Protein AF-A0A0R1QDR4-F1 (afdb_monomer)

Solvent-accessible surface area (backbone atoms only — not comparable to full-atom values): 5804 Å² total; per-residue (Å²): 107,54,62,66,58,46,50,51,51,43,52,77,76,37,61,34,57,59,53,42,38,54,53,38,33,54,52,44,50,58,58,36,68,75,38,59,79,96,69,45,70,56,69,72,59,35,49,54,52,17,51,52,53,45,54,54,50,46,46,55,52,45,58,57,50,58,76,71,50,74,64,43,93,89,46,35,54,59,32,48,52,50,52,40,60,79,62,47,44,60,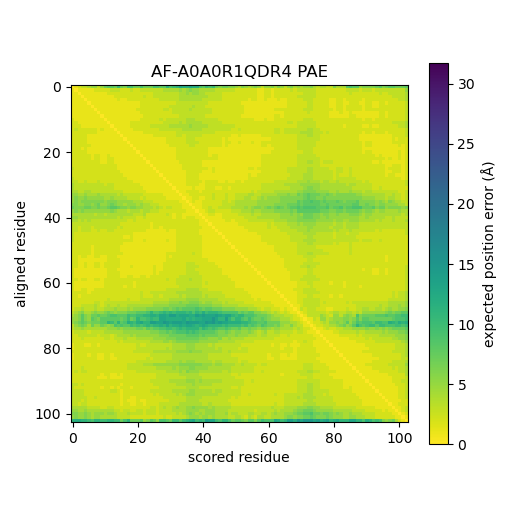60,58,43,33,53,53,41,69,74,55,78,89,131

Structure (mmCIF, N/CA/C/O backbone):
data_AF-A0A0R1QDR4-F1
#
_entry.id   AF-A0A0R1QDR4-F1
#
loop_
_atom_site.group_PDB
_atom_site.id
_atom_site.type_symbol
_atom_site.label_atom_id
_atom_site.label_alt_id
_atom_site.label_comp_id
_atom_site.label_asym_id
_atom_site.label_entity_id
_atom_site.label_seq_id
_atom_site.pdbx_PDB_ins_code
_atom_site.Cartn_x
_atom_site.Cartn_y
_atom_site.Cartn_z
_atom_site.occupancy
_atom_site.B_iso_or_equiv
_atom_site.auth_seq_id
_atom_site.auth_comp_id
_atom_site.auth_asym_id
_atom_site.auth_atom_id
_atom_site.pdbx_PDB_model_num
ATOM 1 N N . MET A 1 1 ? -8.702 7.716 13.010 1.00 93.44 1 MET A N 1
ATOM 2 C CA . MET A 1 1 ? -7.423 7.125 12.544 1.00 93.44 1 MET A CA 1
ATOM 3 C C . MET A 1 1 ? -6.852 8.025 11.454 1.00 93.44 1 MET A C 1
ATOM 5 O O . MET A 1 1 ? -7.648 8.562 10.696 1.00 93.44 1 MET A O 1
ATOM 9 N N . ASN A 1 2 ? -5.542 8.261 11.378 1.00 95.31 2 ASN A N 1
ATOM 10 C CA . ASN A 1 2 ? -4.891 9.005 10.282 1.00 95.31 2 ASN A CA 1
ATOM 11 C C . ASN A 1 2 ? -4.334 8.055 9.194 1.00 95.31 2 ASN A C 1
ATOM 13 O O . ASN A 1 2 ? -4.383 6.840 9.361 1.00 95.31 2 ASN A O 1
ATOM 17 N N . ASN A 1 3 ? -3.808 8.586 8.080 1.00 96.75 3 ASN A N 1
ATOM 18 C CA . ASN A 1 3 ? -3.304 7.762 6.965 1.00 96.75 3 ASN A CA 1
ATOM 19 C C . ASN A 1 3 ? -2.188 6.791 7.375 1.00 96.75 3 ASN A C 1
ATOM 21 O O . ASN A 1 3 ? -2.176 5.655 6.910 1.00 96.75 3 ASN A O 1
ATOM 25 N N . GLN A 1 4 ? -1.257 7.228 8.228 1.00 96.75 4 GLN A N 1
ATOM 26 C CA . GLN A 1 4 ? -0.147 6.388 8.677 1.00 96.75 4 GLN A CA 1
ATOM 27 C C . GLN A 1 4 ? -0.659 5.250 9.563 1.00 96.75 4 GLN A C 1
ATOM 29 O O . GLN A 1 4 ? -0.312 4.096 9.332 1.00 96.75 4 GLN A O 1
ATOM 34 N N . GLU A 1 5 ? -1.526 5.567 10.526 1.00 97.06 5 GLU A N 1
ATOM 35 C CA . GLU A 1 5 ? -2.161 4.572 11.398 1.00 97.06 5 GLU A CA 1
ATOM 36 C C . GLU A 1 5 ? -2.991 3.563 10.591 1.00 97.06 5 GLU A C 1
ATOM 38 O O . GLU A 1 5 ? -2.953 2.369 10.873 1.00 97.06 5 GLU A O 1
ATOM 43 N N . LEU A 1 6 ? -3.712 4.026 9.563 1.00 97.44 6 LEU A N 1
ATOM 44 C CA . LEU A 1 6 ? -4.490 3.155 8.683 1.00 97.44 6 LEU A CA 1
ATOM 45 C C . LEU A 1 6 ? -3.588 2.241 7.858 1.00 97.44 6 LEU A C 1
ATOM 47 O O . LEU A 1 6 ? -3.850 1.046 7.773 1.00 97.44 6 LEU A O 1
ATOM 51 N N . GLN A 1 7 ? -2.517 2.774 7.269 1.00 98.00 7 GLN A N 1
ATOM 52 C CA . GLN A 1 7 ? -1.560 1.957 6.528 1.00 98.00 7 GLN A CA 1
ATOM 53 C C . GLN A 1 7 ? -0.922 0.893 7.423 1.00 98.00 7 GLN A C 1
ATOM 55 O O . GLN A 1 7 ? -0.803 -0.257 7.002 1.00 98.00 7 GLN A O 1
ATOM 60 N N . GLU A 1 8 ? -0.516 1.257 8.640 1.00 98.00 8 GLU A N 1
ATOM 61 C CA . GLU A 1 8 ? 0.054 0.320 9.608 1.00 98.00 8 GLU A CA 1
ATOM 62 C C . GLU A 1 8 ? -0.962 -0.761 9.991 1.00 98.00 8 GLU A C 1
ATOM 64 O O . GLU A 1 8 ? -0.642 -1.949 9.952 1.00 98.00 8 GLU A O 1
ATOM 69 N N . TYR A 1 9 ? -2.211 -0.372 10.259 1.00 97.94 9 TYR A N 1
ATOM 70 C CA . TYR A 1 9 ? -3.284 -1.318 10.546 1.00 97.94 9 TYR A CA 1
ATOM 71 C C . TYR A 1 9 ? -3.524 -2.287 9.379 1.00 97.94 9 TYR A C 1
ATOM 73 O O . TYR A 1 9 ? -3.539 -3.497 9.597 1.00 97.94 9 TYR A O 1
ATOM 81 N N . ILE A 1 10 ? -3.641 -1.795 8.140 1.00 97.94 10 ILE A N 1
ATOM 82 C CA . ILE A 1 10 ? -3.813 -2.663 6.964 1.00 97.94 10 ILE A CA 1
ATOM 83 C C . ILE A 1 10 ? -2.592 -3.575 6.801 1.00 97.94 10 ILE A C 1
ATOM 85 O O . ILE A 1 10 ? -2.757 -4.763 6.578 1.00 97.94 10 ILE A O 1
ATOM 89 N N . THR A 1 11 ? -1.369 -3.064 6.963 1.00 98.00 11 THR A N 1
ATOM 90 C CA . THR A 1 11 ? -0.135 -3.863 6.816 1.00 98.00 11 THR A CA 1
ATOM 91 C C . THR A 1 11 ? -0.055 -5.009 7.825 1.00 98.00 11 THR A C 1
ATOM 93 O O . THR A 1 11 ? 0.431 -6.089 7.496 1.00 98.00 11 THR A O 1
ATOM 96 N N . ASN A 1 12 ? -0.529 -4.784 9.052 1.00 98.00 12 ASN A N 1
ATOM 97 C CA . ASN A 1 12 ? -0.476 -5.780 10.120 1.00 98.00 12 ASN A CA 1
ATOM 98 C C . ASN A 1 12 ? -1.576 -6.844 10.012 1.00 98.00 12 ASN A C 1
ATOM 100 O O . ASN A 1 12 ? -1.412 -7.934 10.556 1.00 98.00 12 ASN A O 1
ATOM 104 N N . ASN A 1 13 ? -2.678 -6.538 9.325 1.00 97.69 13 ASN A N 1
ATOM 105 C CA . ASN A 1 13 ? -3.864 -7.398 9.273 1.00 97.69 13 ASN A CA 1
ATOM 106 C C . ASN A 1 13 ? -4.184 -7.907 7.859 1.00 97.69 13 ASN A C 1
ATOM 108 O O . ASN A 1 13 ? -5.095 -8.709 7.694 1.00 97.69 13 ASN A O 1
ATOM 112 N N . SER A 1 14 ? -3.451 -7.452 6.842 1.00 97.50 14 SER A N 1
ATOM 113 C CA . SER A 1 14 ? -3.707 -7.755 5.439 1.00 97.50 14 SER A CA 1
ATOM 114 C C . SER A 1 14 ? -2.441 -7.645 4.580 1.00 97.50 14 SER A C 1
ATOM 116 O O . SER A 1 14 ? -1.497 -6.904 4.860 1.00 97.50 14 SER A O 1
ATOM 118 N N . ARG A 1 15 ? -2.426 -8.373 3.464 1.00 97.44 15 ARG A N 1
ATOM 119 C CA . ARG A 1 15 ? -1.401 -8.309 2.417 1.00 97.44 15 ARG A CA 1
ATOM 120 C C . ARG A 1 15 ? -1.651 -7.202 1.395 1.00 97.44 15 ARG A C 1
ATOM 122 O O . ARG A 1 15 ? -0.767 -6.967 0.572 1.00 97.44 15 ARG A O 1
ATOM 129 N N . ALA A 1 16 ? -2.786 -6.501 1.442 1.00 97.88 16 ALA A N 1
ATOM 130 C CA . ALA A 1 16 ? -3.173 -5.513 0.434 1.00 97.88 16 ALA A CA 1
ATOM 131 C C . ALA A 1 16 ? -2.101 -4.431 0.208 1.00 97.88 16 ALA A C 1
ATOM 133 O O . ALA A 1 16 ? -1.741 -4.151 -0.935 1.00 97.88 16 ALA A O 1
ATOM 134 N N . VAL A 1 17 ? -1.516 -3.878 1.281 1.00 98.19 17 VAL A N 1
ATOM 135 C CA . VAL A 1 17 ? -0.435 -2.872 1.185 1.00 98.19 17 VAL A CA 1
ATOM 136 C C . V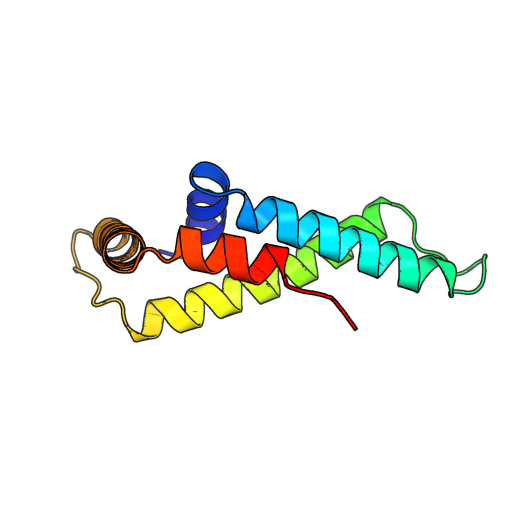AL A 1 17 ? 0.772 -3.423 0.431 1.00 98.19 17 VAL A C 1
ATOM 138 O O . VAL A 1 17 ? 1.279 -2.777 -0.487 1.00 98.19 17 VAL A O 1
ATOM 141 N N . LYS A 1 18 ? 1.211 -4.632 0.790 1.00 98.12 18 LYS A N 1
ATOM 142 C CA . LYS A 1 18 ? 2.368 -5.277 0.167 1.00 98.12 18 LYS A CA 1
ATOM 143 C C . LYS A 1 18 ? 2.106 -5.582 -1.307 1.00 98.12 18 LYS A C 1
ATOM 145 O O . LYS A 1 18 ? 2.918 -5.220 -2.150 1.00 98.12 18 LYS A O 1
ATOM 150 N N . ILE A 1 19 ? 0.963 -6.196 -1.623 1.00 98.19 19 ILE A N 1
ATOM 151 C CA . ILE A 1 19 ? 0.610 -6.565 -3.002 1.00 98.19 19 ILE A CA 1
ATOM 152 C C . ILE A 1 19 ? 0.503 -5.310 -3.877 1.00 98.19 19 ILE A C 1
ATOM 154 O O . ILE A 1 19 ? 1.026 -5.294 -4.994 1.00 98.19 19 ILE A O 1
ATOM 158 N N . PHE A 1 20 ? -0.122 -4.241 -3.371 1.00 98.50 20 PHE A N 1
ATOM 159 C CA . PHE A 1 20 ? -0.222 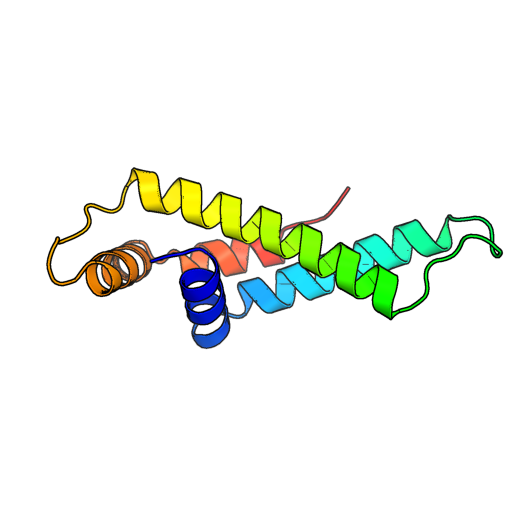-2.976 -4.094 1.00 98.50 20 PHE A CA 1
ATOM 160 C C . PHE A 1 20 ? 1.165 -2.394 -4.376 1.00 98.50 20 PHE A C 1
ATOM 162 O O . PHE A 1 20 ? 1.457 -2.013 -5.512 1.00 98.50 20 PHE A O 1
ATOM 169 N N . TRP A 1 21 ? 2.028 -2.336 -3.357 1.00 98.50 21 TRP A N 1
ATOM 170 C CA . TRP A 1 21 ? 3.372 -1.782 -3.494 1.00 98.50 21 TRP A CA 1
ATOM 171 C C . TRP A 1 21 ? 4.227 -2.588 -4.479 1.00 98.50 21 TRP A C 1
ATOM 173 O O . TRP A 1 21 ? 4.840 -1.998 -5.369 1.00 98.50 21 TRP A O 1
ATOM 183 N N . ASP A 1 22 ? 4.190 -3.923 -4.406 1.00 98.38 22 ASP A N 1
ATOM 184 C CA . ASP A 1 22 ? 4.909 -4.811 -5.328 1.00 98.38 22 ASP A CA 1
ATOM 185 C C . ASP A 1 22 ? 4.459 -4.576 -6.782 1.00 98.38 22 ASP A C 1
ATOM 187 O O . ASP A 1 22 ? 5.284 -4.388 -7.684 1.00 98.38 22 ASP A O 1
ATOM 191 N N . LYS A 1 23 ? 3.142 -4.499 -7.025 1.00 98.38 23 LYS A N 1
ATOM 192 C CA . LYS A 1 23 ? 2.585 -4.178 -8.351 1.00 98.38 23 LYS A CA 1
ATOM 193 C C . LYS A 1 23 ? 2.997 -2.777 -8.816 1.00 98.38 23 LYS A C 1
ATOM 195 O O . LYS A 1 23 ? 3.349 -2.597 -9.986 1.00 98.38 23 LYS A O 1
ATOM 200 N N . ALA A 1 24 ? 2.991 -1.788 -7.921 1.00 98.44 24 ALA A N 1
ATOM 201 C CA . ALA A 1 24 ? 3.386 -0.418 -8.237 1.00 98.44 24 ALA A CA 1
ATOM 202 C C . ALA A 1 24 ? 4.874 -0.343 -8.610 1.00 98.44 24 ALA A C 1
ATOM 204 O O . ALA A 1 24 ? 5.237 0.324 -9.583 1.00 98.44 24 ALA A O 1
ATOM 205 N N . LEU A 1 25 ? 5.735 -1.077 -7.902 1.00 98.56 25 LEU A N 1
ATOM 206 C CA . LEU A 1 25 ? 7.156 -1.165 -8.215 1.00 98.56 25 LEU A CA 1
ATOM 207 C C . LEU A 1 25 ? 7.384 -1.804 -9.589 1.00 98.56 25 LEU A C 1
ATOM 209 O O . LEU A 1 25 ? 8.116 -1.240 -10.408 1.00 98.56 25 LEU A O 1
ATOM 213 N N . VAL A 1 26 ? 6.720 -2.926 -9.887 1.00 98.12 26 VAL A N 1
ATOM 214 C CA . VAL A 1 26 ? 6.794 -3.585 -11.204 1.00 98.12 26 VAL A CA 1
ATOM 215 C C . VAL A 1 26 ? 6.349 -2.635 -12.320 1.00 98.12 26 VAL A C 1
ATOM 217 O O . VAL A 1 26 ? 7.024 -2.516 -13.349 1.00 98.12 26 VAL A O 1
ATOM 220 N N . TYR A 1 27 ? 5.262 -1.892 -12.108 1.00 98.19 27 TYR A N 1
ATOM 221 C CA . TYR A 1 27 ? 4.785 -0.881 -13.049 1.00 98.19 27 TYR A CA 1
ATOM 222 C C . TYR A 1 27 ? 5.823 0.229 -13.286 1.00 98.19 27 TYR A C 1
ATOM 224 O O . TYR A 1 27 ? 6.144 0.563 -14.435 1.00 98.19 27 TYR A O 1
ATOM 232 N N . GLN A 1 28 ? 6.420 0.770 -12.220 1.00 98.31 28 GLN A N 1
ATOM 233 C CA . GLN A 1 28 ? 7.465 1.790 -12.333 1.00 98.31 28 GLN A CA 1
ATOM 234 C C . GLN A 1 28 ? 8.714 1.253 -13.038 1.00 98.31 28 GLN A C 1
ATOM 236 O O . GLN A 1 28 ? 9.273 1.935 -13.901 1.00 98.31 28 GLN A O 1
ATOM 241 N N . GLN A 1 29 ? 9.123 0.015 -12.755 1.00 98.06 29 GLN A N 1
ATOM 242 C CA . GLN A 1 29 ? 10.227 -0.655 -13.443 1.00 98.06 29 GLN A CA 1
ATOM 243 C C . GLN A 1 29 ? 9.943 -0.819 -14.942 1.00 98.06 29 GLN A C 1
ATOM 245 O O . GLN A 1 29 ? 10.808 -0.513 -15.769 1.00 98.06 29 GLN A O 1
ATOM 250 N N . ALA A 1 30 ? 8.732 -1.238 -15.321 1.00 97.44 30 ALA A N 1
ATOM 251 C CA . ALA A 1 30 ? 8.328 -1.365 -16.720 1.00 97.44 30 ALA A CA 1
ATOM 252 C C . ALA A 1 30 ? 8.379 -0.012 -17.453 1.00 97.44 30 ALA A C 1
ATOM 254 O O . ALA A 1 30 ? 8.921 0.078 -18.559 1.00 97.44 30 ALA A O 1
ATOM 255 N N . LYS A 1 31 ? 7.905 1.069 -16.818 1.00 97.00 31 LYS A N 1
ATOM 256 C CA . LYS A 1 31 ? 8.032 2.437 -17.356 1.00 97.00 31 LYS A CA 1
ATOM 257 C C . LYS A 1 31 ? 9.482 2.885 -17.451 1.00 97.00 31 LYS A C 1
ATOM 259 O O . LYS A 1 31 ? 9.864 3.526 -18.428 1.00 97.00 31 LYS A O 1
ATOM 264 N N . ASN A 1 32 ? 10.303 2.540 -16.466 1.00 97.69 32 ASN A N 1
ATOM 265 C CA . ASN A 1 32 ? 11.713 2.900 -16.440 1.00 97.69 32 ASN A CA 1
ATOM 266 C C . ASN A 1 32 ? 12.503 2.231 -17.571 1.00 97.69 32 ASN A C 1
ATOM 268 O O . ASN A 1 32 ? 13.334 2.882 -18.201 1.00 97.69 32 ASN A O 1
ATOM 272 N N . LYS A 1 33 ? 12.194 0.972 -17.910 1.00 96.62 33 LYS A N 1
ATOM 273 C CA . LYS A 1 33 ? 12.815 0.263 -19.046 1.00 96.62 33 LYS A CA 1
ATOM 274 C C . LYS A 1 33 ? 12.623 1.000 -20.377 1.00 96.62 33 LYS A C 1
ATOM 276 O O . LYS A 1 33 ? 13.547 1.011 -21.193 1.00 96.62 33 LYS A O 1
ATOM 281 N N . LYS A 1 34 ? 11.470 1.658 -20.562 1.00 96.25 34 LYS A N 1
ATOM 282 C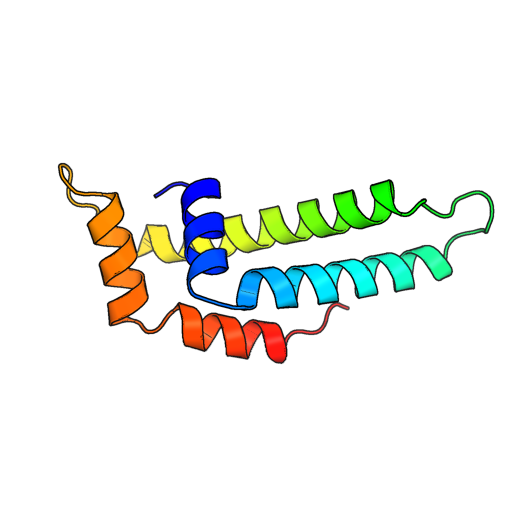 CA . LYS A 1 34 ? 11.133 2.460 -21.754 1.00 96.25 34 LYS A CA 1
ATOM 283 C C . LYS A 1 34 ? 11.868 3.809 -21.815 1.00 96.25 34 LYS A C 1
ATOM 285 O O . LYS A 1 34 ? 11.831 4.471 -22.848 1.00 96.25 34 LYS A O 1
ATOM 290 N N . ARG A 1 35 ? 12.537 4.241 -20.739 1.00 95.81 35 ARG A N 1
ATOM 291 C CA . ARG A 1 35 ? 13.331 5.479 -20.740 1.00 95.81 35 ARG A CA 1
ATOM 292 C C . ARG A 1 35 ? 14.648 5.282 -21.477 1.00 95.81 35 ARG A C 1
ATOM 294 O O . ARG A 1 35 ? 15.219 4.187 -21.472 1.00 95.81 35 ARG A O 1
ATOM 301 N N . GLN A 1 36 ? 15.167 6.379 -22.031 1.00 96.88 36 GLN A N 1
ATOM 302 C CA . GLN A 1 36 ? 16.526 6.418 -22.572 1.00 96.88 36 GLN A CA 1
ATOM 303 C C . GLN A 1 36 ? 17.523 5.923 -21.510 1.00 96.88 36 GLN A C 1
ATOM 305 O O . GLN A 1 36 ? 17.376 6.319 -20.350 1.00 96.88 36 GLN A O 1
ATOM 310 N N . PRO A 1 37 ? 18.538 5.110 -21.866 1.00 95.31 37 PRO A N 1
ATOM 311 C CA . PRO A 1 37 ? 19.453 4.506 -20.895 1.00 95.31 37 PRO A CA 1
ATOM 312 C C . PRO A 1 37 ? 20.052 5.504 -19.896 1.00 95.31 37 PRO A C 1
ATOM 314 O O . PRO A 1 37 ? 19.999 5.269 -18.694 1.00 95.31 37 PRO A O 1
ATOM 317 N N . ALA A 1 38 ? 20.500 6.669 -20.375 1.00 96.06 38 ALA A N 1
ATOM 318 C CA . ALA A 1 38 ? 21.073 7.734 -19.547 1.00 96.06 38 ALA A CA 1
ATOM 319 C C . ALA A 1 38 ? 20.063 8.454 -18.621 1.00 96.06 38 ALA A C 1
ATOM 321 O O . ALA A 1 38 ? 20.453 9.285 -17.806 1.00 96.06 38 ALA A O 1
ATOM 322 N N . LYS A 1 39 ? 18.759 8.187 -18.764 1.00 96.50 39 LYS A N 1
ATOM 323 C CA . LYS A 1 39 ? 17.659 8.789 -17.987 1.00 96.50 39 LYS A CA 1
ATOM 324 C C . LYS A 1 39 ? 16.893 7.763 -17.149 1.00 96.50 39 LYS A C 1
ATOM 326 O O . LYS A 1 39 ? 15.851 8.101 -16.577 1.00 96.50 39 LYS A O 1
ATOM 331 N N . ARG A 1 40 ? 17.362 6.514 -17.102 1.00 96.56 40 ARG A N 1
ATOM 332 C CA . ARG A 1 40 ? 16.763 5.483 -16.256 1.00 96.56 40 ARG A CA 1
ATOM 333 C C . ARG A 1 40 ? 16.997 5.824 -14.791 1.00 96.56 40 ARG A C 1
ATOM 335 O O . ARG A 1 40 ? 18.087 6.214 -14.390 1.00 96.56 40 ARG A O 1
ATOM 342 N N . TRP A 1 41 ? 15.939 5.694 -14.012 1.00 97.94 41 TRP A N 1
ATOM 343 C CA . TRP A 1 41 ? 15.971 5.789 -12.565 1.00 97.94 41 TRP A CA 1
ATOM 344 C C . TRP A 1 41 ? 16.720 4.602 -11.966 1.00 97.94 41 TRP A C 1
ATOM 346 O O . TRP A 1 41 ? 16.664 3.496 -12.510 1.00 97.94 41 TRP A O 1
ATOM 356 N N . ASN A 1 42 ? 17.409 4.855 -10.856 1.00 97.38 42 ASN A N 1
ATOM 357 C CA . ASN A 1 42 ? 17.958 3.808 -10.003 1.00 97.38 42 ASN A CA 1
ATOM 358 C C . ASN A 1 42 ? 16.853 3.200 -9.119 1.00 97.38 42 ASN A C 1
ATOM 360 O O . ASN A 1 42 ? 15.711 3.660 -9.135 1.00 97.38 42 ASN A O 1
ATOM 364 N N . GLU A 1 43 ? 17.205 2.174 -8.351 1.00 97.06 43 GLU A N 1
ATOM 365 C CA . GLU A 1 43 ? 16.283 1.443 -7.477 1.00 97.06 43 GLU A CA 1
ATOM 366 C C . GLU A 1 43 ? 15.579 2.355 -6.466 1.00 97.06 43 GLU A C 1
ATOM 368 O O . GLU A 1 43 ? 14.355 2.435 -6.475 1.00 97.06 43 GLU A O 1
ATOM 373 N N . THR A 1 44 ? 16.327 3.173 -5.723 1.00 98.25 44 THR A N 1
ATOM 374 C CA . THR A 1 44 ? 15.760 4.109 -4.738 1.00 98.25 44 THR A CA 1
ATOM 375 C C . THR A 1 44 ? 14.739 5.077 -5.34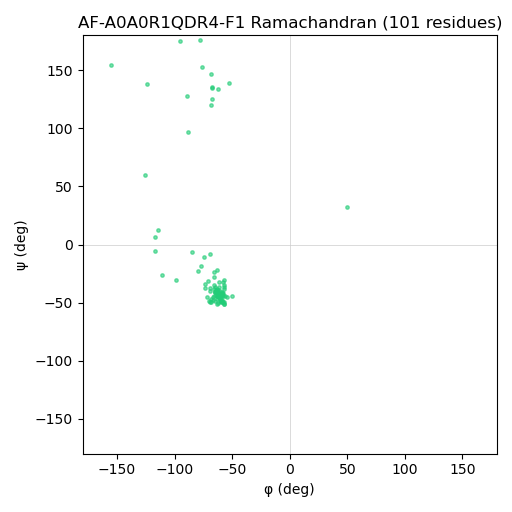6 1.00 98.25 44 THR A C 1
ATOM 377 O O . THR A 1 44 ? 13.753 5.445 -4.714 1.00 98.25 44 THR A O 1
ATOM 380 N N . MET A 1 45 ? 14.956 5.536 -6.580 1.00 98.12 45 MET A N 1
ATOM 381 C CA . MET A 1 45 ? 13.996 6.402 -7.271 1.00 98.12 45 MET A CA 1
ATOM 382 C C . MET A 1 45 ? 12.726 5.653 -7.696 1.00 98.12 45 MET A C 1
ATOM 384 O O . MET A 1 45 ? 11.660 6.265 -7.744 1.00 98.12 45 MET A O 1
ATOM 388 N N . LEU A 1 46 ? 12.831 4.361 -8.016 1.00 98.31 46 LEU A N 1
ATOM 389 C CA . LEU A 1 46 ? 11.685 3.512 -8.346 1.00 98.31 46 LEU A CA 1
ATOM 390 C C . LEU A 1 46 ? 10.856 3.198 -7.103 1.00 98.31 46 LEU A C 1
ATOM 392 O O . LEU A 1 46 ? 9.641 3.363 -7.149 1.00 98.31 46 LEU A O 1
ATOM 396 N N . GLU A 1 47 ? 11.509 2.839 -5.998 1.00 98.31 47 GLU A N 1
ATOM 397 C CA . GLU A 1 47 ? 10.867 2.615 -4.697 1.00 98.31 47 GLU A CA 1
ATOM 398 C C . GLU A 1 47 ? 10.119 3.866 -4.239 1.00 98.31 47 GLU A C 1
ATOM 400 O O . GLU A 1 47 ? 8.918 3.810 -4.014 1.00 98.31 47 GLU A O 1
ATOM 405 N N . ARG A 1 48 ? 10.763 5.043 -4.271 1.00 98.38 48 ARG A N 1
ATOM 406 C CA . ARG A 1 48 ? 10.095 6.319 -3.944 1.00 98.38 48 ARG A CA 1
ATOM 407 C C . ARG A 1 48 ? 8.881 6.612 -4.825 1.00 98.38 48 ARG A C 1
ATOM 409 O O . ARG A 1 48 ? 7.938 7.275 -4.392 1.00 98.38 48 ARG A O 1
ATOM 416 N N . ALA A 1 49 ? 8.908 6.183 -6.086 1.00 98.19 49 ALA A N 1
ATOM 417 C CA . ALA A 1 49 ? 7.767 6.340 -6.977 1.00 98.19 49 ALA A CA 1
ATOM 418 C C . ALA A 1 49 ? 6.632 5.363 -6.628 1.00 98.19 49 ALA A C 1
ATOM 420 O O . ALA A 1 49 ? 5.469 5.763 -6.694 1.00 98.19 49 ALA A O 1
ATOM 421 N N . ALA A 1 50 ? 6.956 4.129 -6.229 1.00 98.38 50 ALA A N 1
ATOM 422 C CA . ALA A 1 50 ? 5.993 3.161 -5.708 1.00 98.38 50 ALA A CA 1
ATOM 423 C C . ALA A 1 50 ? 5.391 3.632 -4.371 1.00 98.38 50 ALA A C 1
ATOM 425 O O . ALA A 1 50 ? 4.170 3.648 -4.238 1.00 98.38 50 ALA A O 1
ATOM 426 N N . ASP A 1 51 ? 6.206 4.153 -3.449 1.00 98.38 51 ASP A N 1
ATOM 427 C CA . ASP A 1 51 ? 5.755 4.746 -2.181 1.00 98.38 51 ASP A CA 1
ATOM 428 C C . ASP A 1 51 ? 4.776 5.895 -2.416 1.00 98.38 51 ASP A C 1
ATOM 430 O O . ASP A 1 51 ? 3.748 6.006 -1.753 1.00 98.38 51 ASP A O 1
ATOM 434 N N . LYS A 1 52 ? 5.052 6.752 -3.408 1.00 98.38 52 LYS A N 1
ATOM 435 C CA . LYS A 1 52 ? 4.134 7.837 -3.764 1.00 98.38 52 LYS A CA 1
ATOM 436 C C . LYS A 1 52 ? 2.786 7.304 -4.254 1.00 98.38 52 LYS A C 1
ATOM 438 O O . LYS A 1 52 ? 1.757 7.872 -3.895 1.00 98.38 52 LYS A O 1
ATOM 443 N N . MET A 1 53 ? 2.784 6.240 -5.061 1.00 98.31 53 MET A N 1
ATOM 444 C CA . MET A 1 53 ? 1.544 5.588 -5.496 1.00 98.31 53 MET A CA 1
ATOM 445 C C . MET A 1 53 ? 0.798 4.976 -4.307 1.00 98.31 53 MET A C 1
ATOM 447 O O . MET A 1 53 ? -0.411 5.170 -4.198 1.00 98.31 53 MET A O 1
ATOM 451 N N . LEU A 1 54 ? 1.514 4.309 -3.395 1.00 98.31 54 LEU A N 1
ATOM 452 C CA . LEU A 1 54 ? 0.942 3.729 -2.182 1.00 98.31 54 LEU A CA 1
ATOM 453 C C . LEU A 1 54 ? 0.314 4.807 -1.291 1.00 98.31 54 LEU A C 1
ATOM 455 O O . LEU A 1 54 ? -0.827 4.659 -0.873 1.00 98.31 54 LEU A O 1
ATOM 459 N N . ASN A 1 55 ? 0.992 5.935 -1.080 1.00 98.25 55 ASN A N 1
ATOM 460 C CA . ASN A 1 55 ? 0.456 7.045 -0.289 1.00 98.25 55 ASN A CA 1
ATOM 461 C C . ASN A 1 55 ? -0.859 7.586 -0.867 1.00 98.25 55 ASN A C 1
ATOM 463 O O . ASN A 1 55 ? -1.798 7.866 -0.122 1.00 98.25 55 ASN A O 1
ATOM 467 N N . THR A 1 56 ? -0.949 7.726 -2.195 1.00 98.19 56 THR A N 1
ATOM 468 C CA . THR A 1 56 ? -2.197 8.133 -2.860 1.00 98.19 56 THR A 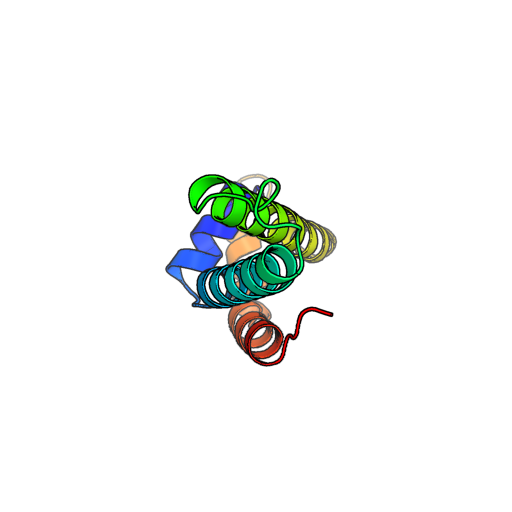CA 1
ATOM 469 C C . THR A 1 56 ? -3.293 7.082 -2.689 1.00 98.19 56 THR A C 1
ATOM 471 O O . THR A 1 56 ? -4.435 7.443 -2.417 1.00 98.19 56 THR A O 1
ATOM 474 N N . PHE A 1 57 ? -2.952 5.799 -2.797 1.00 97.75 57 PHE A N 1
ATOM 475 C CA . PHE A 1 57 ? -3.891 4.699 -2.591 1.00 97.75 57 PHE A CA 1
ATOM 476 C C . PHE A 1 57 ? -4.448 4.669 -1.161 1.00 97.75 57 PHE A C 1
ATOM 478 O O . PHE A 1 57 ? -5.664 4.701 -0.988 1.00 97.75 57 PHE A O 1
ATOM 485 N N . ILE A 1 58 ? -3.580 4.725 -0.145 1.00 98.12 58 ILE A N 1
ATOM 486 C CA . ILE A 1 58 ? -3.978 4.795 1.269 1.00 98.12 58 ILE A CA 1
ATOM 487 C C . ILE A 1 58 ? -4.842 6.022 1.546 1.00 98.12 58 ILE A C 1
ATOM 489 O O . ILE A 1 58 ? -5.857 5.904 2.224 1.00 98.12 58 ILE A O 1
ATOM 493 N N . THR A 1 59 ? -4.484 7.184 0.992 1.00 98.19 59 THR A N 1
ATOM 494 C CA . THR A 1 59 ? -5.296 8.404 1.142 1.00 98.19 59 THR A CA 1
ATOM 495 C C . THR A 1 59 ? -6.700 8.197 0.569 1.00 98.19 59 THR A C 1
ATOM 497 O O . THR A 1 59 ? -7.678 8.534 1.222 1.00 98.19 59 THR A O 1
ATOM 500 N N . GLY A 1 60 ? -6.824 7.566 -0.604 1.00 97.56 60 GLY A N 1
ATOM 501 C CA . GLY A 1 60 ? -8.128 7.271 -1.201 1.00 97.56 60 GLY A CA 1
ATOM 502 C C . GLY A 1 60 ? -8.977 6.290 -0.383 1.00 97.56 60 GLY A C 1
ATOM 503 O O . GLY A 1 60 ? -10.194 6.453 -0.316 1.00 97.56 60 GLY A O 1
ATOM 504 N N . ILE A 1 61 ? -8.361 5.288 0.251 1.00 96.62 61 ILE A N 1
ATOM 505 C CA . ILE A 1 61 ? -9.059 4.379 1.177 1.00 96.62 61 ILE A CA 1
ATOM 506 C C . ILE A 1 61 ? -9.506 5.146 2.420 1.00 96.62 61 ILE A C 1
ATOM 508 O O . ILE A 1 61 ? -10.664 5.047 2.822 1.00 96.62 61 ILE A O 1
ATOM 512 N N . HIS A 1 62 ? -8.600 5.930 3.006 1.00 97.44 62 HIS A N 1
ATOM 513 C CA . HIS A 1 62 ? -8.870 6.726 4.196 1.00 97.44 62 HIS A CA 1
ATOM 514 C C . HIS A 1 62 ? -10.041 7.678 3.982 1.00 97.44 62 HIS A C 1
ATOM 516 O O . HIS A 1 62 ? -10.997 7.641 4.755 1.00 97.44 62 HIS A O 1
ATOM 522 N N . ASP A 1 63 ? -10.010 8.455 2.898 1.00 97.31 63 ASP A N 1
ATOM 523 C CA . ASP A 1 63 ? -11.059 9.413 2.562 1.00 97.31 63 ASP A CA 1
ATOM 524 C C . ASP A 1 63 ? -12.416 8.717 2.413 1.00 97.31 63 ASP A C 1
ATOM 526 O O . ASP A 1 63 ? -13.411 9.198 2.953 1.00 97.31 63 ASP A O 1
ATOM 530 N N . LYS A 1 64 ? -12.458 7.550 1.754 1.00 95.56 64 LYS A N 1
ATOM 531 C CA . LYS A 1 64 ? -13.689 6.758 1.616 1.00 95.56 64 LYS A CA 1
ATOM 532 C C . LYS A 1 64 ? -14.209 6.273 2.965 1.00 95.56 64 LYS A C 1
ATOM 534 O O . LYS A 1 64 ? -15.373 6.500 3.266 1.00 95.56 64 LYS A O 1
ATOM 539 N N . ILE A 1 65 ? -13.373 5.637 3.786 1.00 95.31 65 ILE A N 1
ATOM 540 C CA . ILE A 1 65 ? -13.791 5.103 5.092 1.00 95.31 65 ILE A CA 1
ATOM 541 C C . ILE A 1 65 ? -14.259 6.238 6.011 1.00 95.31 65 ILE A C 1
ATOM 543 O O . ILE A 1 65 ? -15.320 6.145 6.632 1.00 95.31 65 ILE A O 1
ATOM 547 N N . LYS A 1 66 ? -13.520 7.352 6.047 1.00 95.31 66 LYS A N 1
ATOM 548 C CA . LYS A 1 66 ? -13.830 8.517 6.884 1.00 95.31 66 LYS A CA 1
ATOM 549 C C . LYS A 1 66 ? -15.222 9.09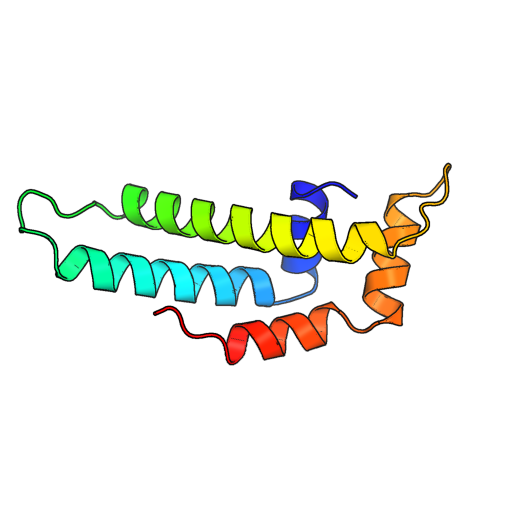1 6.620 1.00 95.31 66 LYS A C 1
ATOM 551 O O . LYS A 1 66 ? -15.830 9.638 7.534 1.00 95.31 66 LYS A O 1
ATOM 556 N N . MET A 1 67 ? -15.737 8.976 5.395 1.00 94.75 67 MET A N 1
ATOM 557 C CA . MET A 1 67 ? -17.090 9.438 5.061 1.00 94.75 67 MET A CA 1
ATOM 558 C C . MET A 1 67 ? -18.193 8.650 5.781 1.00 94.75 67 MET A C 1
ATOM 560 O O . MET A 1 67 ? -19.293 9.176 5.949 1.00 94.75 67 MET A O 1
ATOM 564 N N . TYR A 1 68 ? -17.914 7.415 6.202 1.00 94.31 68 TYR A N 1
ATOM 565 C CA . TYR A 1 68 ? -18.898 6.513 6.805 1.00 94.31 68 TYR A CA 1
ATOM 566 C C . TYR A 1 68 ? -18.651 6.254 8.293 1.00 94.31 68 TYR A C 1
ATOM 568 O O . TYR A 1 68 ? -19.603 5.982 9.030 1.00 94.31 68 TYR A O 1
ATOM 576 N N . VAL A 1 69 ? -17.404 6.371 8.757 1.00 94.00 69 VAL A N 1
ATOM 577 C CA . VAL A 1 69 ? -17.075 6.193 10.174 1.00 94.00 69 VAL A CA 1
ATOM 578 C C . VAL A 1 69 ? -17.669 7.328 11.003 1.00 94.00 69 VAL A C 1
ATOM 580 O O . VAL A 1 69 ? -17.318 8.498 10.858 1.00 94.00 69 VAL A O 1
ATOM 583 N N . LYS A 1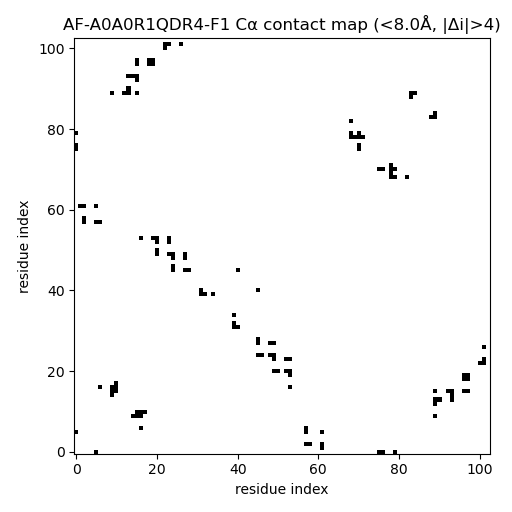 70 ? -18.539 6.961 11.944 1.00 91.12 70 LYS A N 1
ATOM 584 C CA . LYS A 1 70 ? -18.978 7.849 13.022 1.00 91.12 70 LYS A CA 1
ATOM 585 C C . LYS A 1 70 ? -18.000 7.706 14.179 1.00 91.12 70 LYS A C 1
ATOM 587 O O . LYS A 1 70 ? -18.096 6.754 14.946 1.00 91.12 70 LYS A O 1
ATOM 592 N N . GLU A 1 71 ? -17.037 8.617 14.258 1.00 88.75 71 GLU A N 1
ATOM 593 C CA . GLU A 1 71 ? -16.018 8.584 15.308 1.00 88.75 71 GLU A CA 1
ATOM 594 C C . GLU A 1 71 ? -16.629 8.875 16.683 1.00 88.75 71 GLU A C 1
ATOM 596 O O . GLU A 1 71 ? -17.261 9.913 16.896 1.00 88.75 71 GLU A O 1
ATOM 601 N N . ASP A 1 72 ? -16.406 7.963 17.628 1.00 89.38 72 ASP A N 1
ATOM 602 C CA . ASP A 1 72 ? -16.568 8.249 19.047 1.00 89.38 72 ASP A CA 1
ATOM 603 C C . ASP A 1 72 ? -15.490 9.248 19.501 1.00 89.38 72 ASP A C 1
ATOM 605 O O . ASP A 1 72 ? -14.317 9.118 19.143 1.00 89.38 72 ASP A O 1
ATOM 609 N N . GLN A 1 73 ? -15.882 10.255 20.287 1.00 86.56 73 GLN A N 1
ATOM 610 C CA . GLN A 1 73 ? -14.969 11.313 20.737 1.00 86.56 73 GLN A CA 1
ATOM 611 C C . GLN A 1 73 ? -13.870 10.803 21.680 1.00 86.56 73 GLN A C 1
ATOM 613 O O . GLN A 1 73 ? -12.795 11.399 21.740 1.00 86.56 73 GLN A O 1
ATOM 618 N N . PHE A 1 74 ? -14.132 9.726 22.420 1.00 89.81 74 PHE A N 1
ATOM 619 C CA . PHE A 1 74 ? -13.222 9.142 23.401 1.00 89.81 74 PHE A CA 1
ATOM 620 C C . PHE A 1 74 ? -12.462 7.938 22.832 1.00 89.81 74 PHE A C 1
ATOM 622 O O . PHE A 1 74 ? -11.312 7.715 23.206 1.00 89.81 74 PHE A O 1
ATOM 629 N N . GLU A 1 75 ? -13.066 7.190 21.902 1.00 90.75 75 GLU A N 1
ATOM 630 C CA . GLU A 1 75 ? -12.456 6.019 21.254 1.00 90.75 75 GLU A CA 1
ATOM 631 C C . GLU A 1 75 ? -12.471 6.101 19.703 1.00 90.75 75 GLU A C 1
ATOM 633 O O . GLU A 1 75 ? -13.005 5.210 19.021 1.00 90.75 75 GLU A O 1
ATOM 638 N N . PRO A 1 76 ? -11.847 7.127 19.088 1.00 88.62 76 PRO A N 1
ATOM 639 C CA . PRO A 1 76 ? -11.893 7.312 17.638 1.00 88.62 76 PRO A CA 1
ATOM 640 C C . PRO A 1 76 ? -11.224 6.156 16.885 1.00 88.62 76 PRO A C 1
ATOM 642 O O . PRO A 1 76 ? -11.737 5.703 15.868 1.00 88.62 76 PRO A O 1
ATOM 645 N N . GLN A 1 77 ? -10.111 5.608 17.386 1.00 91.56 77 GLN A N 1
ATOM 646 C CA . GLN A 1 77 ? -9.424 4.486 16.731 1.00 91.56 77 GLN A CA 1
ATOM 647 C C . GLN A 1 77 ? -10.278 3.210 16.706 1.00 91.56 77 GLN A C 1
ATOM 649 O O . GLN A 1 77 ? -10.348 2.532 15.685 1.00 91.56 77 GLN A O 1
ATOM 654 N N . LYS A 1 78 ? -10.982 2.916 17.801 1.00 94.25 78 LYS A N 1
ATOM 655 C CA . LYS A 1 78 ? -11.868 1.751 17.909 1.00 94.25 78 LYS A CA 1
ATOM 656 C C . LYS A 1 78 ? -13.060 1.846 16.961 1.00 94.25 78 LYS A C 1
ATOM 658 O O . LYS A 1 78 ? -13.474 0.836 16.410 1.00 94.25 78 LYS A O 1
ATOM 663 N N . SER A 1 79 ? -13.567 3.058 16.731 1.00 95.38 79 SER A N 1
ATOM 664 C CA . SER A 1 79 ? -14.646 3.308 15.764 1.00 95.38 79 SER A CA 1
ATOM 665 C C . SER A 1 79 ? -14.226 2.941 14.336 1.00 95.38 79 SER A C 1
ATOM 667 O O . SER A 1 79 ? -15.007 2.356 13.592 1.00 95.38 79 SER A O 1
ATOM 669 N N . TRP A 1 80 ? -12.974 3.235 13.972 1.00 97.12 80 TRP A N 1
ATOM 670 C CA . TRP A 1 80 ? -12.398 2.849 12.682 1.00 97.12 80 TRP A CA 1
ATOM 671 C C . TRP A 1 80 ? -12.190 1.342 12.563 1.00 97.12 80 TRP A C 1
ATOM 673 O O . TRP A 1 80 ? -12.611 0.759 11.571 1.00 97.12 80 TRP A O 1
ATOM 683 N N . ILE A 1 81 ? -11.565 0.725 13.571 1.00 96.44 81 ILE A N 1
ATOM 684 C CA . ILE A 1 81 ? -11.313 -0.72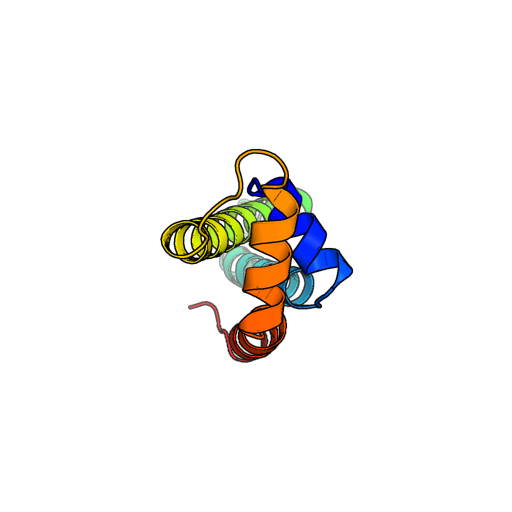4 13.592 1.00 96.44 81 ILE A CA 1
ATOM 685 C C . ILE A 1 81 ? -12.633 -1.481 13.463 1.00 96.44 81 ILE A C 1
ATOM 687 O O . ILE A 1 81 ? -12.782 -2.299 12.565 1.00 96.44 81 ILE A O 1
ATOM 691 N N . LYS A 1 82 ? -13.627 -1.115 14.279 1.00 96.25 82 LYS A N 1
ATOM 692 C CA . LYS A 1 82 ? -14.954 -1.720 14.226 1.00 96.25 82 LYS A CA 1
ATOM 693 C C . LYS A 1 82 ? -15.597 -1.577 12.849 1.00 96.25 82 LYS A C 1
ATOM 695 O O . LYS A 1 82 ? -16.156 -2.536 12.347 1.00 96.25 82 LYS A O 1
ATOM 700 N N . PHE A 1 83 ? -15.522 -0.400 12.228 1.00 96.56 83 PHE A N 1
ATOM 701 C CA . PHE A 1 83 ? -16.067 -0.220 10.883 1.00 96.56 83 PHE A CA 1
ATOM 702 C C . PHE A 1 83 ? -15.366 -1.115 9.852 1.00 96.56 83 PHE A C 1
ATOM 704 O O . PHE A 1 83 ? -16.035 -1.696 9.004 1.00 96.56 83 PHE A O 1
ATOM 711 N N . ILE A 1 84 ? -14.037 -1.223 9.921 1.00 96.88 84 ILE A N 1
ATOM 712 C CA . ILE A 1 84 ? -13.249 -2.071 9.018 1.00 96.88 84 ILE A CA 1
ATOM 713 C C . ILE A 1 84 ? -13.627 -3.548 9.185 1.00 96.88 84 ILE A C 1
ATOM 715 O O . ILE A 1 84 ? -13.811 -4.232 8.183 1.00 96.88 84 ILE A O 1
ATOM 719 N N . GLU A 1 85 ? -13.781 -4.012 10.426 1.00 96.31 85 GLU A N 1
ATOM 720 C CA . GLU A 1 85 ? -14.173 -5.387 10.755 1.00 96.31 85 GLU A CA 1
ATOM 721 C C . GLU A 1 85 ? -15.631 -5.681 10.365 1.00 96.31 85 GLU A C 1
ATOM 723 O O . GLU A 1 85 ? -15.887 -6.655 9.665 1.00 96.31 85 GLU A O 1
ATOM 728 N N . ASP A 1 86 ? -16.578 -4.814 10.744 1.00 96.81 86 ASP A N 1
ATOM 729 C CA . ASP A 1 86 ? -18.019 -4.990 10.489 1.00 96.81 86 ASP A CA 1
ATOM 730 C C . ASP A 1 86 ? -18.363 -5.008 8.984 1.00 96.81 86 ASP A C 1
ATOM 732 O O . ASP A 1 86 ? -19.428 -5.497 8.608 1.00 96.81 86 ASP A O 1
ATOM 736 N N . ASN A 1 87 ? -17.500 -4.442 8.132 1.00 96.44 87 ASN A N 1
ATOM 737 C CA . ASN A 1 87 ? -17.698 -4.367 6.680 1.00 96.44 87 ASN A CA 1
ATOM 738 C C . ASN A 1 87 ? -16.665 -5.192 5.893 1.00 96.44 87 ASN A C 1
ATOM 740 O O . ASN A 1 87 ? -16.541 -4.972 4.695 1.00 96.44 87 ASN A O 1
ATOM 744 N N . GLU A 1 88 ? -15.893 -6.071 6.547 1.00 96.44 88 GLU A N 1
ATOM 745 C CA . GLU A 1 88 ? -14.911 -6.961 5.892 1.00 96.44 88 GLU A CA 1
ATOM 746 C C . GLU A 1 88 ? -13.958 -6.222 4.921 1.00 96.44 88 GLU A C 1
ATOM 748 O O . GLU A 1 88 ? -13.491 -6.757 3.917 1.00 96.44 88 GLU A O 1
ATOM 753 N N . VAL A 1 89 ? -13.629 -4.959 5.233 1.00 96.75 89 VAL A N 1
ATOM 754 C CA . VAL A 1 89 ? -12.970 -4.040 4.284 1.00 96.75 89 VAL A CA 1
ATOM 755 C C . VAL A 1 89 ? -11.602 -4.558 3.847 1.00 96.75 89 VAL A C 1
ATOM 757 O O . VAL A 1 89 ? -11.171 -4.291 2.729 1.00 96.75 89 VAL A O 1
ATOM 760 N N . LEU A 1 90 ? -10.888 -5.266 4.727 1.00 97.38 90 LEU A N 1
ATOM 761 C CA . LEU A 1 90 ? -9.565 -5.801 4.407 1.00 97.38 90 LEU A CA 1
ATOM 762 C C . LEU A 1 90 ? -9.627 -6.935 3.382 1.00 97.38 90 LEU A C 1
ATOM 764 O O . LEU A 1 90 ? -8.755 -6.987 2.516 1.00 97.38 90 LEU A O 1
ATOM 768 N N . ASP A 1 91 ? -10.648 -7.789 3.450 1.00 96.00 91 ASP A N 1
ATOM 769 C CA . ASP A 1 91 ? -10.816 -8.909 2.523 1.00 96.00 91 ASP A CA 1
ATOM 770 C C . ASP A 1 91 ? -11.179 -8.382 1.131 1.00 96.00 91 ASP A C 1
ATOM 772 O O . ASP A 1 91 ? -10.485 -8.677 0.155 1.00 96.00 91 ASP A O 1
ATOM 776 N N . GLU A 1 92 ? -12.160 -7.474 1.056 1.00 95.88 92 GLU A N 1
ATOM 777 C CA . GLU A 1 92 ? -12.514 -6.787 -0.193 1.00 95.88 92 GLU A CA 1
ATOM 778 C C . GLU A 1 92 ? -11.313 -6.035 -0.793 1.00 95.88 92 GLU A C 1
ATOM 780 O O . GLU A 1 92 ? -11.108 -6.009 -2.012 1.00 95.88 92 GLU A O 1
ATOM 785 N N . LEU A 1 93 ? -10.488 -5.414 0.057 1.00 96.44 93 LEU A N 1
ATOM 786 C CA . LEU A 1 93 ? -9.301 -4.693 -0.383 1.00 96.44 93 LEU A CA 1
ATOM 787 C C . LEU A 1 93 ? -8.217 -5.635 -0.919 1.00 96.44 93 LEU A C 1
ATOM 789 O O . LEU A 1 93 ? -7.577 -5.295 -1.917 1.00 96.44 93 LEU A O 1
ATOM 793 N N . GLU A 1 94 ? -7.989 -6.794 -0.290 1.00 95.56 94 GLU A N 1
ATOM 794 C CA . GLU A 1 94 ? -7.054 -7.801 -0.809 1.00 95.56 94 GLU A CA 1
ATOM 795 C C . GLU A 1 94 ? -7.479 -8.283 -2.190 1.00 95.56 94 GLU A C 1
ATOM 797 O O . GLU A 1 94 ? -6.657 -8.257 -3.110 1.00 95.56 94 GLU A O 1
ATOM 802 N N . GLU A 1 95 ? -8.745 -8.661 -2.356 1.00 96.38 95 GLU A N 1
ATOM 803 C CA . GLU A 1 95 ? -9.289 -9.113 -3.639 1.00 96.38 95 GLU A CA 1
ATOM 804 C C . GLU A 1 95 ? -9.143 -8.028 -4.710 1.00 96.38 95 GLU A C 1
ATOM 806 O O . GLU A 1 95 ? -8.545 -8.256 -5.767 1.00 96.38 95 GLU A O 1
ATOM 811 N N . SER A 1 96 ? -9.567 -6.803 -4.385 1.00 96.00 96 SER A N 1
ATOM 812 C CA . SER A 1 96 ? -9.464 -5.648 -5.277 1.00 96.00 96 SER A CA 1
ATOM 813 C C . SER A 1 96 ? -8.025 -5.393 -5.738 1.00 96.00 96 SER A C 1
ATOM 815 O O . SER A 1 96 ? -7.772 -5.149 -6.920 1.00 96.00 96 SER A O 1
ATOM 817 N N . VAL A 1 97 ? -7.050 -5.466 -4.826 1.00 97.00 97 VAL A N 1
ATOM 818 C CA . VAL A 1 97 ? -5.636 -5.236 -5.150 1.00 97.00 97 VAL A CA 1
ATOM 819 C C . VAL A 1 97 ? -5.026 -6.408 -5.925 1.00 97.00 97 VAL A C 1
ATOM 821 O O . VAL A 1 97 ? -4.167 -6.187 -6.785 1.00 97.00 97 VAL A O 1
ATOM 824 N N . VAL A 1 98 ? -5.444 -7.647 -5.660 1.00 96.44 98 VAL A N 1
ATOM 825 C CA . VAL A 1 98 ? -4.999 -8.826 -6.418 1.00 96.44 98 VAL A CA 1
ATOM 826 C C . VAL A 1 98 ? -5.418 -8.714 -7.883 1.00 96.44 98 VAL A C 1
ATOM 828 O O . VAL A 1 98 ? -4.578 -8.932 -8.762 1.00 96.44 98 VAL A O 1
ATOM 831 N N . GLU A 1 99 ? -6.656 -8.305 -8.146 1.00 95.62 99 GLU A N 1
ATOM 832 C CA . GLU A 1 99 ? -7.204 -8.131 -9.498 1.00 95.62 99 GLU A CA 1
ATOM 833 C C . GLU A 1 99 ? -6.732 -6.844 -10.189 1.00 95.62 99 GLU A C 1
ATOM 835 O O . GLU A 1 99 ? -6.777 -6.731 -11.413 1.00 95.62 99 GLU A O 1
ATOM 840 N N . MET A 1 100 ? -6.235 -5.873 -9.422 1.00 94.56 100 MET A N 1
ATOM 841 C CA . MET A 1 100 ? -5.771 -4.595 -9.952 1.00 94.56 100 MET A CA 1
ATOM 842 C C . MET A 1 100 ? -4.591 -4.751 -10.923 1.00 94.56 100 MET A C 1
ATOM 844 O O . MET A 1 100 ? -3.569 -5.373 -10.607 1.00 94.56 100 MET A O 1
ATOM 848 N N . GLU A 1 101 ? -4.686 -4.060 -12.060 1.00 93.50 101 GLU A N 1
ATOM 849 C CA . GLU A 1 101 ? -3.596 -3.854 -13.013 1.00 93.50 101 GLU A CA 1
ATOM 850 C C . GLU A 1 101 ? -3.371 -2.358 -13.268 1.00 93.50 101 GLU A C 1
ATOM 852 O O . GLU A 1 101 ? -4.312 -1.578 -13.422 1.00 93.50 101 GLU A O 1
ATOM 857 N N . PHE A 1 102 ? -2.104 -1.941 -13.323 1.00 93.12 102 PHE A N 1
ATOM 858 C CA . PHE A 1 102 ? -1.739 -0.568 -13.666 1.00 93.12 102 PHE A CA 1
ATOM 859 C C . PHE A 1 102 ? -1.569 -0.419 -15.181 1.00 93.12 102 PHE A C 1
ATOM 861 O O . PHE A 1 102 ? -0.781 -1.146 -15.789 1.00 93.12 102 PHE A O 1
ATOM 868 N N . ALA A 1 103 ? -2.259 0.566 -15.760 1.00 81.31 103 ALA A N 1
ATOM 869 C CA . ALA A 1 103 ? -2.172 0.927 -17.178 1.00 81.31 103 ALA A CA 1
ATOM 870 C C . ALA A 1 103 ? -1.070 1.964 -17.479 1.00 81.31 103 ALA A C 1
ATOM 872 O O . ALA A 1 103 ? -0.839 2.900 -16.670 1.00 81.31 103 ALA A O 1
#

Mean predicted aligned error: 2.85 Å

Foldseek 3Di:
DDLVVQLVVLVVVACLLVLQLVLQLVVLVVVLVVDDPVPRDDPVVSSVRSVVVSSVVSVVVVVVLVVPQPADPVHRVVSSVCSCVVVVVSVVSRVCSVPDHDD

Sequence (103 aa):
MNNQELQEYITNNSRAVKIFWDKALVYQQAKNKKRQPAKRWNETMLERAADKMLNTFITGIHDKIKMYVKEDQFEPQKSWIKFIEDNEVLDELEESVVEMEFA

pLDDT: mean 96.26, std 2.81, range [81.31, 98.56]

Organism: NCBI:txid1423812

Secondary structure (DSSP, 8-state):
--HHHHHHHHHHH-SHHHHHHHHHHHHHHHHHHTS-GGG---HHHHHHHHHHHHHHHHHHHHHHHHTT----SS-HHHHHHHHHHHTTHHHHHHHHHHH----

Nearest PDB structures (foldseek):
  2e2a-assembly1_B  TM=2.604E-01  e=5.030E+00  Lactococcus lactis

Radius of gyration: 16.12 Å; Cα contacts (8 Å, |Δi|>4): 71; chains: 1; bounding box: 40×20×46 Å